Protein AF-A0A6N8DT60-F1 (afdb_monomer)

Secondary structure (DSSP, 8-state):
-GGGTTHHHHHHHHHHHHHHHHHHHHHHHHHHHHTT-HHHHHHHHHHHHHHHHHHHHHHHHHHHHHSTTT-TT-

Nearest PDB structures (foldseek):
  2osz-assembly1_A  TM=6.336E-01  e=1.233E+00  Rattus norvegicus
  8trh-assembly1_0  TM=4.750E-01  e=9.942E+00  Homo sapiens

Radius of gyration: 17.0 Å; Cα contacts (8 Å, |Δi|>4): 29; chains: 1; bounding box: 36×19×47 Å

Organism: Rhodoblastus acidophilus (NCBI:txid1074)

Structure (mmCIF, N/CA/C/O backbone):
data_AF-A0A6N8DT60-F1
#
_entry.id   AF-A0A6N8DT60-F1
#
loop_
_atom_site.group_PDB
_atom_site.id
_atom_site.type_symbol
_atom_site.label_atom_id
_atom_site.label_alt_id
_atom_site.label_comp_id
_atom_site.label_asym_id
_atom_site.label_entity_id
_atom_site.label_seq_id
_atom_site.pdbx_PDB_ins_code
_atom_site.Cartn_x
_atom_site.Cartn_y
_atom_site.Cartn_z
_atom_site.occupancy
_atom_site.B_iso_or_equiv
_atom_site.auth_seq_id
_atom_site.auth_comp_id
_atom_site.auth_asym_id
_atom_site.auth_atom_id
_atom_site.pdbx_PDB_model_num
ATOM 1 N N . MET A 1 1 ? 12.850 -13.741 -29.378 1.00 48.00 1 MET A N 1
ATOM 2 C CA . MET A 1 1 ? 13.211 -13.187 -28.049 1.00 48.00 1 MET A CA 1
ATOM 3 C C . MET A 1 1 ? 12.375 -11.975 -27.607 1.00 48.00 1 MET A C 1
ATOM 5 O O . MET A 1 1 ? 12.479 -11.595 -26.452 1.00 48.00 1 MET A O 1
ATOM 9 N N . SER A 1 2 ? 11.490 -11.422 -28.449 1.00 51.34 2 SER A N 1
ATOM 10 C CA . SER A 1 2 ? 10.762 -10.171 -28.161 1.00 51.34 2 SER A CA 1
ATOM 11 C C . SER A 1 2 ? 9.632 -10.283 -27.108 1.00 51.34 2 SER A C 1
ATOM 13 O O . SER A 1 2 ? 9.438 -9.365 -26.321 1.00 51.34 2 SER A O 1
ATOM 15 N N . HIS A 1 3 ? 8.955 -11.433 -26.975 1.00 49.97 3 HIS A N 1
ATOM 16 C CA . HIS A 1 3 ? 7.797 -11.565 -26.067 1.00 49.97 3 HIS A CA 1
ATOM 17 C C . HIS A 1 3 ? 8.102 -11.495 -24.557 1.00 49.97 3 HIS A C 1
ATOM 19 O O . HIS A 1 3 ? 7.240 -11.069 -23.789 1.00 49.97 3 HIS A O 1
ATOM 25 N N . ARG A 1 4 ? 9.312 -11.874 -24.112 1.00 51.56 4 ARG A N 1
ATOM 26 C CA . A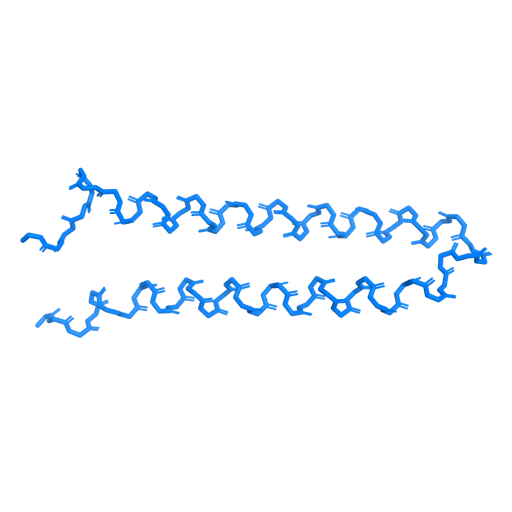RG A 1 4 ? 9.680 -11.815 -22.680 1.00 51.56 4 ARG A CA 1
ATOM 27 C C . ARG A 1 4 ? 9.931 -10.385 -22.188 1.00 51.56 4 ARG A C 1
ATOM 29 O O . ARG A 1 4 ? 9.716 -10.108 -21.015 1.00 51.56 4 ARG A O 1
ATOM 36 N N . MET A 1 5 ? 10.351 -9.472 -23.068 1.00 47.56 5 MET A N 1
ATOM 37 C CA . MET A 1 5 ? 10.688 -8.086 -22.696 1.00 47.56 5 MET A CA 1
ATOM 38 C C . MET A 1 5 ? 9.446 -7.217 -22.453 1.00 47.56 5 MET A C 1
ATOM 40 O O . MET A 1 5 ? 9.495 -6.276 -21.669 1.00 47.56 5 MET A O 1
ATOM 44 N N . THR A 1 6 ? 8.310 -7.569 -23.059 1.00 55.44 6 THR A N 1
ATOM 45 C CA . THR A 1 6 ? 7.006 -6.928 -22.818 1.00 55.44 6 THR A CA 1
ATOM 46 C C . THR A 1 6 ? 6.240 -7.512 -21.625 1.00 55.44 6 THR A C 1
ATOM 48 O O . THR A 1 6 ? 5.272 -6.909 -21.170 1.00 55.44 6 THR A O 1
ATOM 51 N N . GLN A 1 7 ? 6.644 -8.683 -21.120 1.00 63.09 7 GLN A N 1
ATOM 52 C CA . GLN A 1 7 ? 5.987 -9.362 -19.994 1.00 63.09 7 GLN A CA 1
ATOM 53 C C . GLN A 1 7 ? 6.355 -8.731 -18.649 1.00 63.09 7 GLN A C 1
ATOM 55 O O . GLN A 1 7 ? 5.469 -8.424 -17.863 1.00 63.09 7 GLN A O 1
ATOM 60 N N . ILE A 1 8 ? 7.638 -8.423 -18.440 1.00 65.56 8 ILE A N 1
ATOM 61 C CA . ILE A 1 8 ? 8.157 -7.839 -17.192 1.00 65.56 8 ILE A CA 1
ATOM 62 C C . ILE A 1 8 ? 7.426 -6.540 -16.785 1.00 65.56 8 ILE A C 1
ATOM 64 O O . ILE A 1 8 ? 6.910 -6.484 -15.670 1.00 65.56 8 ILE A O 1
ATOM 68 N N . PRO A 1 9 ? 7.298 -5.509 -17.645 1.00 66.00 9 PRO A N 1
ATOM 69 C CA . PRO A 1 9 ? 6.587 -4.286 -17.265 1.00 66.00 9 PRO A CA 1
ATOM 70 C C . PRO A 1 9 ? 5.086 -4.516 -17.046 1.00 66.00 9 PRO A C 1
ATOM 72 O O . PRO A 1 9 ? 4.485 -3.867 -16.194 1.00 66.00 9 PRO A O 1
ATOM 75 N N . ARG A 1 10 ? 4.474 -5.466 -17.765 1.00 72.06 10 ARG A N 1
ATOM 76 C CA . ARG A 1 10 ? 3.067 -5.837 -17.566 1.00 72.06 10 ARG A CA 1
ATOM 77 C C . ARG A 1 10 ? 2.846 -6.523 -16.218 1.00 72.06 10 ARG A C 1
ATOM 79 O O . ARG A 1 10 ? 1.871 -6.214 -15.542 1.00 72.06 10 ARG A O 1
ATOM 86 N N . ASP A 1 11 ? 3.750 -7.408 -15.819 1.00 76.00 11 ASP A N 1
ATOM 87 C CA . ASP A 1 11 ? 3.681 -8.112 -14.539 1.00 76.00 11 ASP A CA 1
ATOM 88 C C . ASP A 1 11 ? 3.893 -7.147 -13.365 1.00 76.00 11 ASP A C 1
ATOM 90 O O . ASP A 1 11 ? 3.162 -7.222 -12.379 1.00 76.00 11 ASP A O 1
ATOM 94 N N . ILE A 1 12 ? 4.809 -6.180 -13.502 1.00 71.06 12 ILE A N 1
ATOM 95 C CA . ILE A 1 12 ? 5.000 -5.106 -12.514 1.00 71.06 12 ILE A CA 1
ATOM 96 C C . ILE A 1 12 ? 3.732 -4.248 -12.394 1.00 71.06 12 ILE A C 1
ATOM 98 O O . ILE A 1 12 ? 3.262 -4.000 -11.285 1.00 71.06 12 ILE A O 1
ATOM 102 N N . LEU A 1 13 ? 3.130 -3.841 -13.517 1.00 75.31 13 LEU A N 1
ATOM 103 C CA . LEU A 1 13 ? 1.874 -3.085 -13.507 1.00 75.31 13 LEU A CA 1
ATOM 104 C C . LEU A 1 13 ? 0.739 -3.875 -12.844 1.00 75.31 13 LEU A C 1
ATOM 106 O O . LEU A 1 13 ? 0.029 -3.332 -12.002 1.00 75.31 13 LEU A O 1
ATOM 110 N N . ASN A 1 14 ? 0.598 -5.163 -13.162 1.00 78.44 14 ASN A N 1
ATOM 111 C CA . ASN A 1 14 ? -0.409 -6.027 -12.545 1.00 78.44 14 ASN A CA 1
ATOM 112 C C . ASN A 1 14 ? -0.207 -6.158 -11.026 1.00 78.44 14 ASN A C 1
ATOM 114 O O . ASN A 1 14 ? -1.182 -6.118 -10.277 1.00 78.4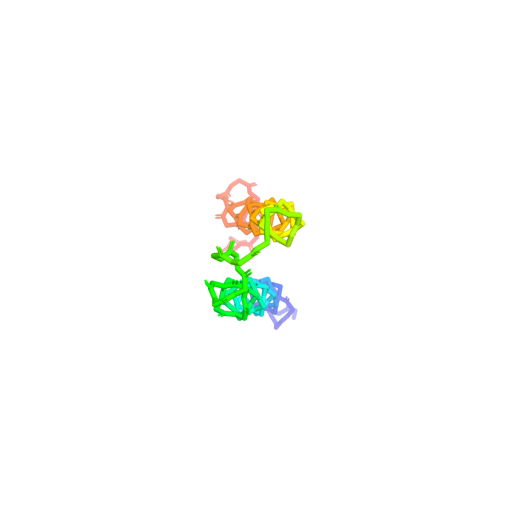4 14 ASN A O 1
ATOM 118 N N . GLN A 1 15 ? 1.041 -6.262 -10.557 1.00 79.06 15 GLN A N 1
ATOM 119 C CA . GLN A 1 15 ? 1.354 -6.286 -9.124 1.00 79.06 15 GLN A CA 1
ATOM 120 C C . GLN A 1 15 ? 1.008 -4.958 -8.440 1.00 79.06 15 GLN A C 1
ATOM 122 O O . GLN A 1 15 ? 0.427 -4.973 -7.356 1.00 79.06 15 GLN A O 1
ATOM 127 N N . ILE A 1 16 ? 1.301 -3.821 -9.082 1.00 75.00 16 ILE A N 1
ATOM 128 C CA . ILE A 1 16 ? 0.932 -2.487 -8.582 1.00 75.00 16 ILE A CA 1
ATOM 129 C C . ILE A 1 16 ? -0.592 -2.349 -8.481 1.00 75.00 16 ILE A C 1
ATOM 131 O O . ILE A 1 16 ? -1.096 -1.844 -7.477 1.00 75.00 16 ILE A O 1
ATOM 135 N N . PHE A 1 17 ? -1.341 -2.810 -9.487 1.00 76.81 17 PHE A N 1
ATOM 136 C CA . PHE A 1 17 ? -2.805 -2.781 -9.452 1.00 76.81 17 PHE A CA 1
ATOM 137 C C . PHE A 1 17 ? -3.370 -3.651 -8.329 1.00 76.81 17 PHE A C 1
ATOM 139 O O . PHE A 1 17 ? -4.213 -3.176 -7.571 1.00 76.81 17 PHE A O 1
ATOM 146 N N . ALA A 1 18 ? -2.880 -4.885 -8.177 1.00 78.19 18 ALA A N 1
ATOM 147 C CA . ALA A 1 18 ? -3.328 -5.785 -7.116 1.00 78.19 18 ALA A CA 1
ATOM 148 C C . ALA A 1 18 ? -3.076 -5.193 -5.717 1.00 78.19 18 ALA A C 1
ATOM 150 O O . ALA A 1 18 ? -3.991 -5.157 -4.895 1.00 78.19 18 ALA A O 1
ATOM 151 N N . ARG A 1 19 ? -1.876 -4.641 -5.477 1.00 78.56 19 ARG A N 1
ATOM 152 C CA . ARG A 1 19 ? -1.519 -4.022 -4.188 1.00 78.56 19 ARG A CA 1
ATOM 153 C C . ARG A 1 19 ? -2.362 -2.782 -3.879 1.00 78.56 19 ARG A C 1
ATOM 155 O O . ARG A 1 19 ? -2.779 -2.598 -2.741 1.00 78.56 19 ARG A O 1
ATOM 162 N N . ASN A 1 20 ? -2.635 -1.940 -4.881 1.00 76.19 20 ASN A N 1
ATOM 163 C CA . ASN A 1 20 ? -3.506 -0.771 -4.707 1.00 76.19 20 ASN A CA 1
ATOM 164 C C . ASN A 1 20 ? -4.935 -1.177 -4.330 1.00 76.19 20 ASN A C 1
ATOM 166 O O . ASN A 1 20 ? -5.576 -0.519 -3.509 1.00 76.19 20 ASN A O 1
ATOM 170 N N . LEU A 1 21 ? -5.438 -2.259 -4.924 1.00 76.75 21 LEU A N 1
ATOM 171 C CA . LEU A 1 21 ? -6.790 -2.748 -4.677 1.00 76.75 21 LEU A CA 1
ATOM 172 C C . LEU A 1 21 ? -6.911 -3.368 -3.275 1.00 76.75 21 LEU A C 1
ATOM 174 O O . LEU A 1 21 ? -7.881 -3.083 -2.572 1.00 76.75 21 LEU A O 1
ATOM 178 N N . GLU A 1 22 ? -5.898 -4.117 -2.825 1.00 77.69 22 GLU A N 1
ATOM 179 C CA . GLU A 1 22 ? -5.780 -4.590 -1.436 1.00 77.69 22 GLU A CA 1
ATOM 180 C C . GLU A 1 22 ? -5.723 -3.431 -0.438 1.00 77.69 22 GLU A C 1
ATOM 182 O O . GLU A 1 22 ? -6.522 -3.398 0.497 1.00 77.69 22 GLU A O 1
ATOM 187 N N . ALA A 1 23 ? -4.848 -2.446 -0.665 1.00 74.19 23 ALA A N 1
ATOM 188 C CA . ALA A 1 23 ? -4.714 -1.284 0.211 1.00 74.19 23 ALA A CA 1
ATOM 189 C C . ALA A 1 23 ? -6.033 -0.499 0.315 1.00 74.19 23 ALA A C 1
ATOM 191 O O . ALA A 1 23 ? -6.485 -0.186 1.412 1.00 74.19 23 ALA A O 1
ATOM 192 N N . THR A 1 24 ? -6.702 -0.247 -0.815 1.00 75.12 24 THR A N 1
ATOM 193 C CA . THR A 1 24 ? -7.999 0.454 -0.844 1.00 75.12 24 THR A CA 1
ATOM 194 C C . THR A 1 24 ? -9.078 -0.329 -0.095 1.00 75.12 24 THR A C 1
ATOM 196 O O . THR A 1 24 ? -9.833 0.243 0.691 1.00 75.12 24 THR A O 1
ATOM 199 N N . THR A 1 25 ? -9.130 -1.648 -0.294 1.00 75.81 25 THR A N 1
ATOM 200 C CA . THR A 1 25 ? -10.088 -2.524 0.395 1.00 75.81 25 THR A CA 1
ATOM 201 C C . THR A 1 25 ? -9.842 -2.534 1.903 1.00 75.81 25 THR A C 1
ATOM 203 O O . THR A 1 25 ? -10.798 -2.461 2.676 1.00 75.81 25 THR A O 1
ATOM 206 N N . ALA A 1 26 ? -8.574 -2.549 2.327 1.00 73.12 26 ALA A N 1
ATOM 207 C CA . ALA A 1 26 ? -8.192 -2.439 3.729 1.00 73.12 26 ALA A CA 1
ATOM 208 C C . ALA A 1 26 ? -8.635 -1.092 4.325 1.00 73.12 26 ALA A C 1
ATOM 210 O O . ALA A 1 26 ? -9.321 -1.091 5.342 1.00 73.12 26 ALA A O 1
ATOM 211 N N . VAL A 1 27 ? -8.373 0.047 3.665 1.00 73.06 27 VAL A N 1
ATOM 212 C CA . VAL A 1 27 ? -8.874 1.360 4.127 1.00 73.06 27 VAL A CA 1
ATOM 213 C C . VAL A 1 27 ? -10.391 1.324 4.331 1.00 73.06 27 VAL A C 1
ATOM 215 O O . VAL A 1 27 ? -10.879 1.700 5.397 1.00 73.06 27 VAL A O 1
ATOM 218 N N . CYS A 1 28 ? -11.147 0.846 3.337 1.00 68.75 28 CYS A N 1
ATOM 219 C CA . CYS A 1 28 ? -12.609 0.806 3.398 1.00 68.75 28 CYS A CA 1
ATOM 220 C C . CYS A 1 28 ? -13.138 -0.107 4.515 1.00 68.75 28 CYS A C 1
ATOM 222 O O . CYS A 1 28 ? -14.097 0.259 5.194 1.00 68.75 28 CYS A O 1
ATOM 224 N N . ALA A 1 29 ? -12.517 -1.270 4.732 1.00 70.56 29 ALA A N 1
ATOM 225 C CA . ALA A 1 29 ? -12.916 -2.214 5.776 1.00 70.56 29 ALA A CA 1
ATOM 226 C C . ALA A 1 29 ? -12.691 -1.661 7.192 1.00 70.56 29 ALA A C 1
ATOM 228 O O . ALA A 1 29 ? -13.405 -2.032 8.129 1.00 70.56 29 ALA A O 1
ATOM 229 N N . ILE A 1 30 ? -11.704 -0.777 7.354 1.00 70.38 30 ILE A N 1
ATOM 230 C CA . ILE A 1 30 ? -11.290 -0.283 8.664 1.00 70.38 30 ILE A CA 1
ATOM 231 C C . ILE A 1 30 ? -11.904 1.097 8.958 1.00 70.38 30 ILE A C 1
ATOM 233 O O . ILE A 1 30 ? -12.160 1.398 10.120 1.00 70.38 30 ILE A O 1
ATOM 237 N N . TYR A 1 31 ? -12.276 1.893 7.945 1.00 67.19 31 TYR A N 1
ATOM 238 C CA . TYR A 1 31 ? -12.892 3.222 8.119 1.00 67.19 31 TYR A CA 1
ATOM 239 C C . TYR A 1 31 ? -14.126 3.216 9.044 1.00 67.19 31 TYR A C 1
ATOM 241 O O . TYR A 1 31 ? -14.296 4.127 9.848 1.00 67.19 31 TYR A O 1
ATOM 249 N N . GLY A 1 32 ? -14.944 2.157 8.999 1.00 64.12 32 GLY A N 1
ATOM 250 C CA . GLY A 1 32 ? -16.096 1.988 9.898 1.00 64.12 32 GLY A CA 1
ATOM 251 C C . GLY A 1 32 ? -15.762 1.465 11.302 1.00 64.12 32 GLY A C 1
ATOM 252 O O . GLY A 1 32 ? -16.586 1.584 12.196 1.00 64.12 32 GLY A O 1
ATOM 253 N N . ARG A 1 33 ? -14.573 0.886 11.512 1.00 62.62 33 ARG A N 1
ATOM 254 C CA . ARG A 1 33 ? -14.127 0.309 12.798 1.00 62.62 33 ARG A CA 1
ATOM 255 C C . ARG A 1 33 ? -13.171 1.218 13.577 1.00 62.62 33 ARG A C 1
ATOM 257 O O . ARG A 1 33 ? -13.058 1.083 14.791 1.00 62.62 33 ARG A O 1
ATOM 264 N N . ILE A 1 34 ? -12.495 2.139 12.887 1.00 61.56 34 ILE A N 1
ATOM 265 C CA . ILE A 1 34 ? -11.545 3.109 13.457 1.00 61.56 34 ILE A CA 1
ATOM 266 C C . ILE A 1 34 ? -12.224 4.060 14.445 1.00 61.56 34 ILE A C 1
ATOM 268 O O . ILE A 1 34 ? -11.607 4.443 15.435 1.00 61.56 34 ILE A O 1
ATOM 272 N N . GLN A 1 35 ? -13.483 4.434 14.193 1.00 64.25 35 GLN A N 1
ATOM 273 C CA . GLN A 1 35 ? -14.201 5.386 15.048 1.00 64.25 35 GLN A CA 1
ATOM 274 C C . GLN A 1 35 ? -14.455 4.848 16.462 1.00 64.25 35 GLN A C 1
ATOM 276 O O . GLN A 1 35 ? -14.511 5.636 17.403 1.00 64.25 35 GLN A O 1
ATOM 281 N N . ASP A 1 36 ? -14.527 3.524 16.619 1.00 68.56 36 ASP A N 1
ATOM 282 C CA . ASP A 1 36 ? -14.911 2.886 17.880 1.00 68.56 36 ASP A CA 1
ATOM 283 C C . ASP A 1 36 ? -13.716 2.331 18.673 1.00 68.56 36 ASP A C 1
ATOM 285 O O . ASP A 1 36 ? -13.857 2.026 19.859 1.00 68.56 36 ASP A O 1
ATOM 289 N N . ASN A 1 37 ? -12.536 2.167 18.051 1.00 78.31 37 ASN A N 1
ATOM 290 C CA . ASN A 1 37 ? -11.384 1.553 18.714 1.00 78.31 37 ASN A CA 1
ATOM 291 C C . ASN A 1 37 ? -10.022 2.105 18.225 1.00 78.31 37 ASN A C 1
ATOM 293 O O . ASN A 1 37 ? -9.615 1.826 17.091 1.00 78.31 37 AS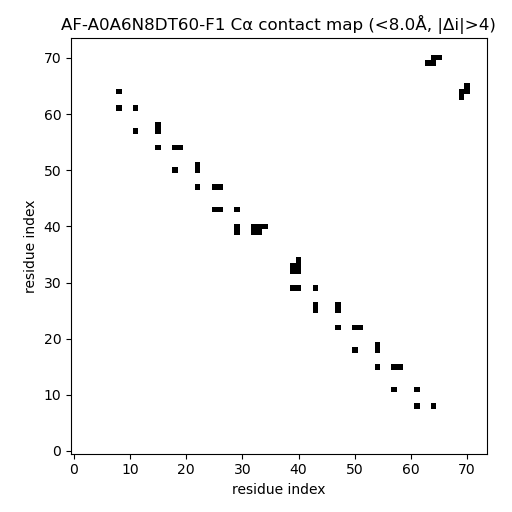N A O 1
ATOM 297 N N . PRO A 1 38 ? -9.259 2.806 19.090 1.00 76.06 38 PRO A N 1
ATOM 298 C CA . PRO A 1 38 ? -7.958 3.376 18.733 1.00 76.06 38 PRO A CA 1
ATOM 299 C C . PRO A 1 38 ? -6.886 2.322 18.413 1.00 76.06 38 PRO A C 1
ATOM 301 O O . PRO A 1 38 ? -5.983 2.599 17.628 1.00 76.06 38 PRO A O 1
ATOM 304 N N . GLU A 1 39 ? -6.990 1.105 18.953 1.00 82.06 39 GLU A N 1
ATOM 305 C CA . GLU A 1 39 ? -6.039 0.027 18.652 1.00 82.06 39 GLU A CA 1
ATOM 306 C C . GLU A 1 39 ? -6.244 -0.513 17.231 1.00 82.06 39 GLU A C 1
ATOM 308 O O . GLU A 1 39 ? -5.280 -0.745 16.505 1.00 82.06 39 GLU A O 1
ATOM 313 N N . ILE A 1 40 ? -7.502 -0.618 16.783 1.00 79.50 40 ILE A N 1
ATOM 314 C CA . ILE A 1 40 ? -7.825 -0.977 15.393 1.00 79.50 40 ILE A CA 1
ATOM 315 C C . ILE A 1 40 ? -7.303 0.101 14.438 1.00 79.50 40 ILE A C 1
ATOM 317 O O . ILE A 1 40 ? -6.781 -0.222 13.374 1.00 79.50 40 ILE A O 1
ATOM 321 N N . ALA A 1 41 ? -7.399 1.373 14.830 1.00 71.31 41 ALA A N 1
ATOM 322 C CA . ALA A 1 41 ? -6.862 2.481 14.051 1.00 71.31 41 ALA A CA 1
ATOM 323 C C . ALA A 1 41 ? -5.339 2.443 13.918 1.00 71.31 41 ALA A C 1
ATOM 325 O O . ALA A 1 41 ? -4.820 2.687 12.830 1.00 71.31 41 ALA A O 1
ATOM 326 N N . ARG A 1 42 ? -4.631 2.097 14.997 1.00 80.88 42 ARG A N 1
ATOM 327 C CA . ARG A 1 42 ? -3.173 1.953 14.990 1.00 80.88 42 ARG A CA 1
ATOM 328 C C . ARG A 1 42 ? -2.725 0.816 14.073 1.00 80.88 42 ARG A C 1
ATOM 330 O O . ARG A 1 42 ? -1.903 1.048 13.193 1.00 80.88 42 ARG A O 1
ATOM 337 N N . VAL A 1 43 ? -3.308 -0.374 14.232 1.00 83.06 43 VAL A N 1
ATOM 338 C CA . VAL A 1 43 ? -2.991 -1.550 13.398 1.00 83.06 43 VAL A CA 1
ATOM 339 C C . VAL A 1 43 ? -3.280 -1.26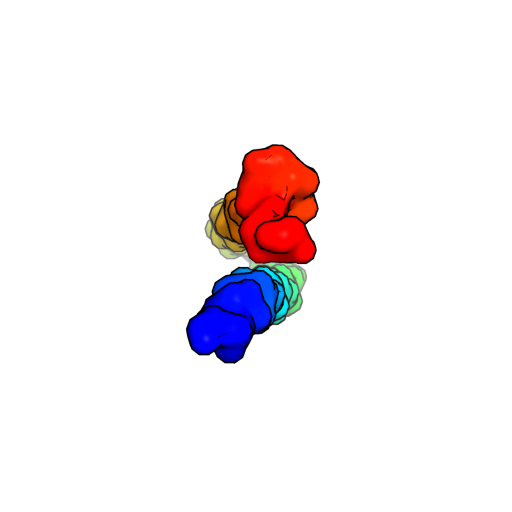0 11.923 1.00 83.06 43 VAL A C 1
ATOM 341 O O . VAL A 1 43 ? -2.460 -1.544 11.058 1.00 83.06 43 VAL A O 1
ATOM 344 N N . ALA A 1 44 ? -4.405 -0.606 11.631 1.00 76.62 44 ALA A N 1
ATOM 345 C CA . ALA A 1 44 ? -4.743 -0.188 10.276 1.00 76.62 44 ALA A CA 1
ATOM 346 C C . ALA A 1 44 ? -3.740 0.803 9.681 1.00 76.62 44 ALA A C 1
ATOM 348 O O . ALA A 1 44 ? -3.384 0.692 8.512 1.00 76.62 44 ALA A O 1
ATOM 349 N N . ALA A 1 45 ? -3.289 1.783 10.466 1.00 77.69 45 ALA A N 1
ATOM 350 C CA . ALA A 1 45 ? -2.287 2.742 10.020 1.00 77.69 45 ALA A CA 1
ATOM 351 C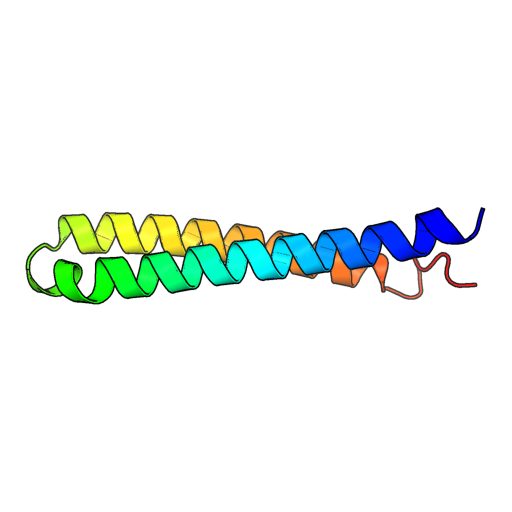 C . ALA A 1 45 ? -0.945 2.057 9.714 1.00 77.69 45 ALA A C 1
ATOM 353 O O . ALA A 1 45 ? -0.291 2.416 8.734 1.00 77.69 45 ALA A O 1
ATOM 354 N N . GLU A 1 46 ? -0.557 1.055 10.505 1.00 83.81 46 GLU A N 1
ATOM 355 C CA . GLU A 1 46 ? 0.646 0.244 10.277 1.00 83.81 46 GLU A CA 1
ATOM 356 C C . GLU A 1 46 ? 0.537 -0.579 8.986 1.00 83.81 46 GLU A C 1
ATOM 358 O O . GLU A 1 46 ? 1.413 -0.471 8.124 1.00 83.81 46 GLU A O 1
ATOM 363 N N . ASP A 1 47 ? -0.574 -1.294 8.787 1.00 81.06 47 ASP A N 1
ATOM 364 C CA . ASP A 1 47 ? -0.830 -2.080 7.570 1.00 81.06 47 ASP A CA 1
ATOM 365 C C . ASP A 1 47 ? -0.830 -1.201 6.307 1.00 81.06 47 ASP A C 1
ATOM 367 O O . ASP A 1 47 ? -0.231 -1.546 5.283 1.00 81.06 47 ASP A O 1
ATOM 371 N N . LEU A 1 48 ? -1.471 -0.028 6.372 1.00 78.50 48 LEU A N 1
ATOM 372 C CA . LEU A 1 48 ? -1.515 0.918 5.254 1.00 78.50 48 LEU A CA 1
ATOM 373 C C . LEU A 1 48 ? -0.148 1.526 4.952 1.00 78.50 48 LEU A C 1
ATOM 375 O O . LEU A 1 48 ? 0.187 1.717 3.782 1.00 78.50 48 LEU A O 1
ATOM 379 N N . THR A 1 49 ? 0.649 1.799 5.985 1.00 81.38 49 THR A N 1
ATOM 380 C CA . THR A 1 49 ? 2.026 2.280 5.821 1.00 81.38 49 THR A CA 1
ATOM 381 C C . THR A 1 49 ? 2.868 1.227 5.108 1.00 81.38 49 THR A C 1
ATOM 383 O O . THR A 1 49 ? 3.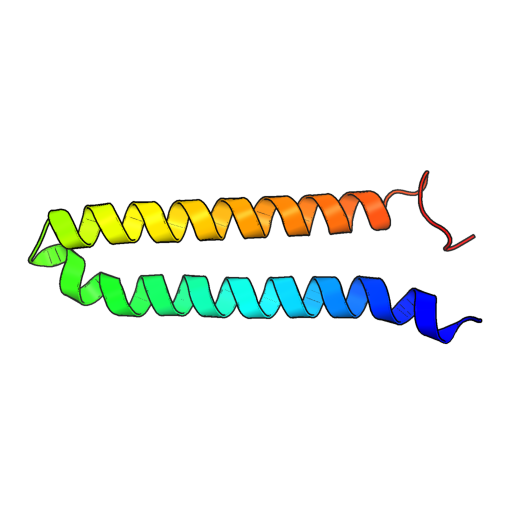514 1.535 4.107 1.00 81.38 49 THR A O 1
ATOM 386 N N . GLN A 1 50 ? 2.778 -0.036 5.527 1.00 82.94 50 GLN A N 1
ATOM 387 C CA . GLN A 1 50 ? 3.509 -1.132 4.891 1.00 82.94 50 GLN A CA 1
ATOM 388 C C . GLN A 1 50 ? 3.071 -1.360 3.432 1.00 82.94 50 GLN A C 1
ATOM 390 O O . GLN A 1 50 ? 3.898 -1.614 2.550 1.00 82.94 50 GLN A O 1
ATOM 395 N N . ALA A 1 51 ? 1.771 -1.235 3.144 1.00 78.31 51 ALA A N 1
ATOM 396 C CA . ALA A 1 51 ? 1.258 -1.304 1.779 1.00 78.31 51 ALA A CA 1
ATOM 397 C C . ALA A 1 51 ? 1.782 -0.149 0.904 1.00 78.31 51 ALA A C 1
ATOM 399 O O . ALA A 1 51 ? 2.170 -0.377 -0.247 1.00 78.31 51 ALA A O 1
ATOM 400 N N . ALA A 1 52 ? 1.841 1.071 1.450 1.00 77.44 52 ALA A N 1
ATOM 401 C CA . ALA A 1 52 ? 2.376 2.245 0.764 1.00 77.44 52 ALA A CA 1
ATOM 402 C C . ALA A 1 52 ? 3.878 2.106 0.461 1.00 77.44 52 ALA A C 1
ATOM 404 O O . ALA A 1 52 ? 4.302 2.392 -0.660 1.00 77.44 52 ALA A O 1
ATOM 405 N N . GLU A 1 53 ? 4.668 1.594 1.406 1.00 85.06 53 GLU A N 1
ATOM 406 C CA . GLU A 1 53 ? 6.094 1.301 1.204 1.00 85.06 53 GLU A CA 1
ATOM 407 C C . GLU A 1 53 ? 6.308 0.268 0.085 1.00 85.06 53 GLU A C 1
ATOM 409 O O . GLU A 1 53 ? 7.145 0.459 -0.803 1.00 85.06 53 GLU A O 1
ATOM 414 N N . GLY A 1 54 ? 5.502 -0.800 0.062 1.00 82.81 54 GLY A N 1
ATOM 415 C CA . GLY A 1 54 ? 5.548 -1.809 -1.000 1.00 82.81 54 GLY A CA 1
ATOM 416 C C . GLY A 1 54 ? 5.203 -1.241 -2.381 1.00 82.81 54 GLY A C 1
ATOM 417 O O . GLY A 1 54 ? 5.871 -1.550 -3.371 1.00 82.81 54 GLY A O 1
ATOM 418 N N . LEU A 1 55 ? 4.191 -0.372 -2.453 1.00 80.50 55 LEU A N 1
ATOM 419 C CA . LEU A 1 55 ? 3.826 0.341 -3.6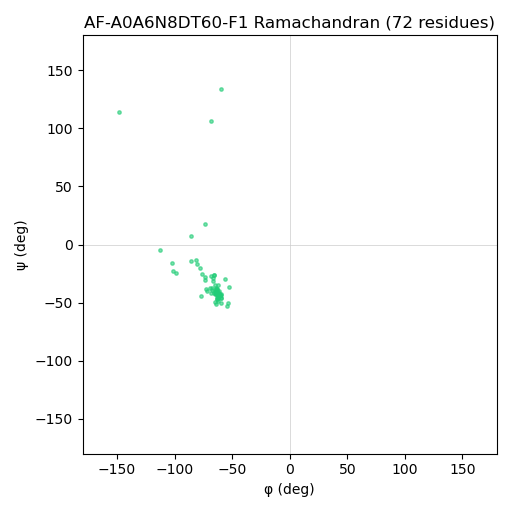79 1.00 80.50 55 LEU A CA 1
ATOM 420 C C . LEU A 1 55 ? 4.944 1.276 -4.153 1.00 80.50 55 LEU A C 1
ATOM 422 O O . LEU A 1 55 ? 5.251 1.302 -5.347 1.00 80.50 55 LEU A O 1
ATOM 426 N N . GLN A 1 56 ? 5.583 2.003 -3.236 1.00 82.62 56 GLN A N 1
ATOM 427 C CA . GLN A 1 56 ? 6.699 2.891 -3.552 1.00 82.62 56 GLN A CA 1
ATOM 428 C C . GLN A 1 56 ? 7.891 2.115 -4.128 1.00 82.62 56 GLN A C 1
ATOM 430 O O . GLN A 1 56 ? 8.448 2.527 -5.147 1.00 82.62 56 GLN A O 1
ATOM 435 N N . ALA A 1 57 ? 8.249 0.973 -3.536 1.00 83.06 57 ALA A N 1
ATOM 436 C CA . ALA A 1 57 ? 9.333 0.124 -4.031 1.00 83.06 57 ALA A CA 1
ATOM 437 C C . ALA A 1 57 ? 9.050 -0.418 -5.446 1.00 83.06 57 ALA A C 1
ATOM 439 O O . ALA A 1 57 ? 9.922 -0.383 -6.319 1.00 83.06 57 ALA A O 1
ATOM 440 N N . LEU A 1 58 ? 7.816 -0.866 -5.708 1.00 78.62 58 LEU A N 1
ATOM 441 C CA . LEU A 1 58 ? 7.400 -1.322 -7.040 1.00 78.62 58 LEU A CA 1
ATOM 442 C C . LEU A 1 58 ? 7.429 -0.183 -8.069 1.00 78.62 58 LEU A C 1
ATOM 444 O O . LEU A 1 58 ? 7.915 -0.377 -9.184 1.00 78.62 58 LEU A O 1
ATOM 448 N N . ALA A 1 59 ? 6.963 1.012 -7.697 1.00 76.38 59 ALA A N 1
ATOM 449 C CA . ALA A 1 59 ? 7.004 2.189 -8.561 1.00 76.38 59 ALA A CA 1
ATOM 450 C C . ALA A 1 59 ? 8.446 2.609 -8.895 1.00 76.38 59 ALA A C 1
ATOM 452 O O . ALA A 1 59 ? 8.745 2.920 -10.048 1.00 76.38 59 ALA A O 1
ATOM 453 N N . GLN A 1 60 ? 9.359 2.558 -7.920 1.00 82.50 60 GLN A N 1
ATOM 454 C CA . GLN A 1 60 ? 10.787 2.812 -8.137 1.00 82.50 60 GLN A CA 1
ATOM 455 C C . GLN A 1 60 ? 11.422 1.762 -9.055 1.00 82.50 60 GLN A C 1
ATOM 457 O O . GLN A 1 60 ? 12.178 2.118 -9.956 1.00 82.50 60 GLN A O 1
ATOM 462 N N . SER A 1 61 ? 11.084 0.480 -8.879 1.00 78.94 61 SER A N 1
ATOM 463 C CA . SER A 1 61 ? 11.554 -0.598 -9.758 1.00 78.94 61 SER A CA 1
ATOM 464 C C . SER A 1 61 ? 11.077 -0.404 -11.202 1.00 78.94 61 SER A C 1
ATOM 466 O O . SER A 1 61 ? 11.868 -0.534 -12.139 1.00 78.94 61 SER A O 1
ATOM 468 N N . LEU A 1 62 ? 9.813 -0.009 -11.389 1.00 74.69 62 LEU A N 1
ATOM 469 C CA . LEU A 1 62 ? 9.269 0.322 -12.705 1.00 74.69 6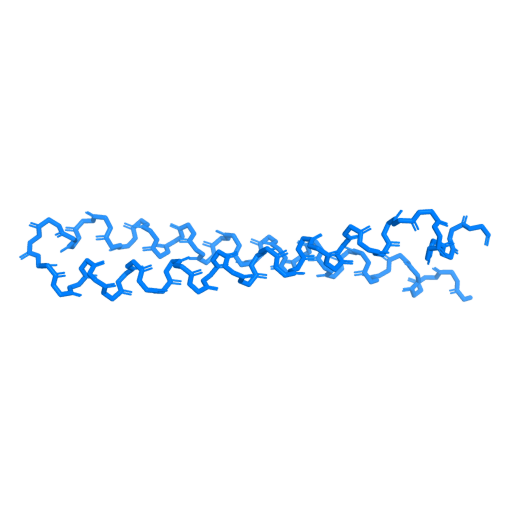2 LEU A CA 1
ATOM 470 C C . LEU A 1 62 ? 9.976 1.536 -13.324 1.00 74.69 62 LEU A C 1
ATOM 472 O O . LEU A 1 62 ? 10.358 1.490 -14.491 1.00 74.69 62 LEU A O 1
ATOM 476 N N . ALA A 1 63 ? 10.187 2.603 -12.549 1.00 76.06 63 ALA A N 1
ATOM 477 C CA . ALA A 1 63 ? 10.894 3.795 -13.011 1.00 76.06 63 ALA A CA 1
ATOM 478 C C . ALA A 1 63 ? 12.340 3.474 -13.426 1.00 76.06 63 ALA A C 1
ATOM 480 O O . ALA A 1 63 ? 12.787 3.918 -14.480 1.00 76.06 63 ALA A O 1
ATOM 481 N N . ALA A 1 64 ? 13.045 2.643 -12.651 1.00 76.25 64 ALA A N 1
ATOM 482 C CA . ALA A 1 64 ? 14.400 2.197 -12.967 1.00 76.25 64 ALA A CA 1
ATOM 483 C C . ALA A 1 64 ? 14.464 1.328 -14.234 1.00 76.25 64 ALA A C 1
ATOM 485 O O . ALA A 1 64 ? 15.435 1.418 -14.983 1.00 76.25 64 ALA A O 1
ATOM 486 N N . TYR A 1 65 ? 13.436 0.511 -14.490 1.00 68.31 65 TYR A N 1
ATOM 487 C CA . TYR A 1 65 ? 13.315 -0.285 -15.715 1.00 68.31 65 TYR A CA 1
ATOM 488 C C . TYR A 1 65 ? 13.052 0.581 -16.957 1.00 68.31 65 TYR A C 1
ATOM 490 O O . TYR A 1 65 ? 13.571 0.294 -18.033 1.00 68.31 65 TYR A O 1
ATOM 498 N N . LEU A 1 66 ? 12.248 1.639 -16.813 1.00 68.62 66 LEU A N 1
ATOM 499 C CA . LEU A 1 66 ? 11.918 2.573 -17.894 1.00 68.62 66 LEU A CA 1
ATOM 500 C C . LEU A 1 66 ? 13.004 3.639 -18.126 1.00 68.62 66 LEU A C 1
ATOM 502 O O . LEU A 1 66 ? 12.962 4.327 -19.147 1.00 68.62 66 LEU A O 1
ATOM 506 N N . ALA A 1 67 ? 13.961 3.788 -17.203 1.00 71.12 67 ALA A N 1
ATOM 507 C CA . ALA A 1 67 ? 15.042 4.758 -17.317 1.00 71.12 67 ALA A CA 1
ATOM 508 C C . ALA A 1 67 ? 15.878 4.500 -18.592 1.00 71.12 67 ALA A C 1
ATOM 510 O O . ALA A 1 67 ? 16.272 3.356 -18.834 1.00 71.12 67 ALA A O 1
ATOM 511 N N . PRO A 1 68 ? 16.204 5.536 -19.392 1.00 63.22 68 PRO A N 1
ATOM 512 C CA . PRO A 1 68 ? 16.876 5.386 -20.692 1.00 63.22 68 PRO A CA 1
ATOM 513 C C . PRO A 1 68 ? 18.210 4.632 -20.623 1.00 63.22 68 PRO A C 1
ATOM 515 O O . PRO A 1 68 ? 18.601 3.956 -21.566 1.00 63.22 68 PRO A O 1
ATOM 518 N N . GLU A 1 69 ? 18.884 4.736 -19.482 1.00 63.34 69 GLU A N 1
ATOM 519 C CA . GLU A 1 69 ? 20.210 4.187 -19.183 1.00 63.34 69 GLU A CA 1
ATOM 520 C C . GLU A 1 69 ? 20.179 2.677 -18.875 1.00 63.34 69 GLU A C 1
ATOM 522 O O . GLU A 1 69 ? 21.183 1.992 -19.048 1.00 63.34 69 GLU A O 1
ATOM 527 N N . ASN A 1 70 ? 19.010 2.140 -18.505 1.00 54.50 70 ASN A N 1
ATOM 528 C CA . ASN A 1 70 ? 18.756 0.705 -18.303 1.00 54.50 70 ASN A CA 1
ATOM 529 C C . ASN A 1 70 ? 17.795 0.117 -19.348 1.00 54.50 70 ASN A C 1
ATOM 531 O O . ASN A 1 70 ? 17.532 -1.092 -19.363 1.00 54.50 70 ASN A O 1
ATOM 535 N N . SER A 1 71 ? 17.248 0.974 -20.208 1.00 48.88 71 SER A N 1
ATOM 536 C CA . SER A 1 71 ? 16.253 0.617 -21.199 1.00 48.88 71 SER A CA 1
ATOM 537 C C . SER A 1 71 ? 16.881 -0.279 -22.262 1.00 48.88 71 SER A C 1
ATOM 539 O O . SER A 1 71 ? 17.597 0.169 -23.154 1.00 48.88 71 SER A O 1
ATOM 541 N N . LYS A 1 72 ? 16.556 -1.573 -22.214 1.00 51.59 72 LYS A N 1
ATOM 542 C CA . LYS A 1 72 ? 16.810 -2.509 -23.321 1.00 51.59 72 LYS A CA 1
ATOM 543 C C . LYS A 1 72 ? 15.847 -2.291 -24.506 1.00 51.59 72 LYS A C 1
ATOM 545 O O . LYS A 1 72 ? 15.662 -3.204 -25.301 1.00 51.59 72 L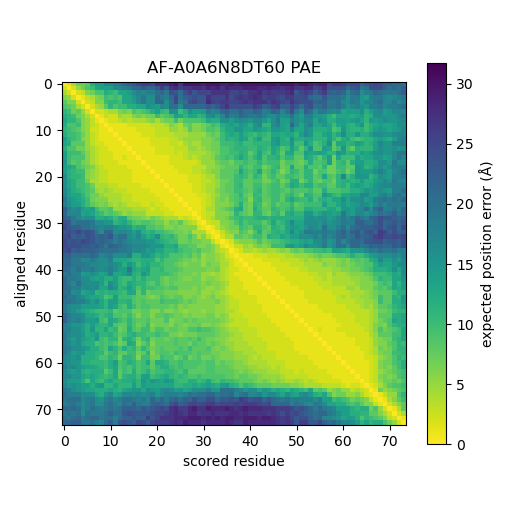YS A O 1
ATOM 550 N N . LEU A 1 73 ? 15.171 -1.138 -24.587 1.00 53.84 73 LEU A N 1
ATOM 551 C CA . LEU A 1 73 ? 14.284 -0.774 -25.702 1.00 53.84 73 LEU A CA 1
ATOM 552 C C . LEU A 1 73 ? 15.032 -0.122 -26.881 1.00 53.84 73 LEU A C 1
ATOM 554 O O . LEU A 1 73 ? 14.372 0.320 -27.818 1.00 53.84 73 LEU A O 1
ATOM 558 N N . ASN A 1 74 ? 16.370 -0.098 -26.844 1.00 49.03 74 ASN A N 1
ATOM 559 C CA . ASN A 1 74 ? 17.223 0.139 -28.012 1.00 49.03 74 ASN A CA 1
ATOM 560 C C . ASN A 1 74 ? 17.693 -1.188 -28.613 1.00 49.03 74 ASN A C 1
ATOM 562 O O . ASN A 1 74 ? 18.202 -2.030 -27.836 1.00 49.03 74 ASN A O 1
#

pLDDT: mean 71.32, std 10.24, range [47.56, 85.06]

Mean predicted aligned error: 10.73 Å

Foldseek 3Di:
DPPVLVVVLVVLVVVLVVLVVVLVVLCVVQVVVCVPDVVSVVVSVVVNVVSVVVNVVSVVVSCVQVPPVNDPVD

Sequence (74 aa):
MSHRMTQIPRDILNQIFARNLEATTAVCAIYGRIQDNPEIARVAAEDLTQAAEGLQALAQSLAAYLAPENSKLN

Solvent-accessible surface area (backbone atoms only — not comparable to full-atom values): 4255 Å² total; per-residue (Å²): 127,69,71,66,71,62,43,57,64,51,53,52,51,52,51,51,52,52,51,50,52,52,46,50,50,50,52,61,69,39,63,79,48,36,84,81,32,70,67,58,38,51,56,49,51,51,53,49,50,54,48,49,53,54,48,51,53,52,52,50,53,51,51,54,52,68,32,78,93,60,35,80,87,114